Protein AF-R4LYM5-F1 (afdb_monomer_lite)

Sequence (83 aa):
MIDEVPQRPASNSATPMLLRRRGDVRRARILLILIVALFISGGAGMLAHAAGNNVPEAVLTAGGAFAGAVGVLLALVHYAGVE

Structure (mmCIF, N/CA/C/O backbone):
data_AF-R4LYM5-F1
#
_entry.id   AF-R4LYM5-F1
#
loop_
_atom_site.group_PDB
_atom_site.id
_atom_site.type_symbol
_atom_site.label_atom_id
_atom_site.label_alt_id
_atom_site.label_comp_id
_atom_site.label_asym_id
_atom_site.label_entity_id
_atom_site.label_seq_id
_atom_site.pdbx_PDB_ins_code
_atom_site.Cartn_x
_atom_site.Cartn_y
_atom_site.Cartn_z
_atom_site.occupancy
_atom_site.B_iso_or_equiv
_atom_site.auth_seq_id
_atom_site.auth_comp_id
_atom_site.auth_asym_id
_atom_site.auth_atom_id
_atom_site.pdbx_PDB_model_num
ATOM 1 N N . MET A 1 1 ? -26.039 -0.439 66.097 1.00 50.59 1 MET A N 1
ATOM 2 C CA . MET A 1 1 ? -26.731 -0.321 64.802 1.00 50.59 1 MET A CA 1
ATOM 3 C C . MET A 1 1 ? -25.676 0.151 63.819 1.00 50.59 1 MET A C 1
ATOM 5 O O . MET A 1 1 ? -25.369 1.331 63.795 1.00 50.59 1 MET A O 1
ATOM 9 N N . ILE A 1 2 ? -24.955 -0.802 63.226 1.00 56.19 2 ILE A N 1
ATOM 10 C CA . ILE A 1 2 ? -23.862 -0.538 62.284 1.00 56.19 2 ILE A CA 1
ATOM 11 C C . ILE A 1 2 ? -24.491 -0.723 60.910 1.00 56.19 2 ILE A C 1
ATOM 13 O O . ILE A 1 2 ? -24.905 -1.835 60.591 1.00 56.19 2 ILE A O 1
ATOM 17 N N . ASP A 1 3 ? -24.637 0.371 60.169 1.00 55.12 3 ASP A N 1
ATOM 18 C CA . ASP A 1 3 ? -25.130 0.347 58.797 1.00 55.12 3 ASP A CA 1
ATOM 19 C C . ASP A 1 3 ? -24.144 -0.432 57.921 1.00 55.12 3 ASP A C 1
ATOM 21 O O . ASP A 1 3 ? -22.946 -0.137 57.872 1.00 55.12 3 ASP A O 1
ATOM 25 N N . GLU A 1 4 ? -24.654 -1.459 57.245 1.00 63.78 4 GLU A N 1
ATOM 26 C CA . GLU A 1 4 ? -23.933 -2.186 56.209 1.00 63.78 4 GLU A CA 1
ATOM 27 C C . GLU A 1 4 ? -23.571 -1.219 55.078 1.00 63.78 4 GLU A C 1
ATOM 29 O O . GLU A 1 4 ? -24.423 -0.737 54.332 1.00 63.78 4 GLU A O 1
ATOM 34 N N . VAL A 1 5 ? -22.276 -0.937 54.938 1.00 70.31 5 VAL A N 1
ATOM 35 C CA . VAL A 1 5 ? -21.717 -0.299 53.746 1.00 70.31 5 VAL A CA 1
ATOM 36 C C . VAL A 1 5 ? -21.984 -1.228 52.556 1.00 70.31 5 VAL A C 1
ATOM 38 O O . VAL A 1 5 ? -21.478 -2.355 52.560 1.00 70.31 5 VAL A O 1
ATOM 41 N N . PRO A 1 6 ? -22.715 -0.795 51.511 1.00 63.22 6 PRO A N 1
ATOM 42 C CA . PRO A 1 6 ? -22.923 -1.613 50.328 1.00 63.22 6 PRO A CA 1
ATOM 43 C C . PRO A 1 6 ? -21.588 -1.757 49.597 1.00 63.22 6 PRO A C 1
ATOM 45 O O . PRO A 1 6 ? -21.147 -0.858 48.876 1.00 63.22 6 PRO A O 1
ATOM 48 N N . GLN A 1 7 ? -20.913 -2.892 49.771 1.00 62.44 7 GLN A N 1
ATOM 49 C CA . GLN A 1 7 ? -19.852 -3.262 48.851 1.00 62.44 7 GLN A CA 1
ATOM 50 C C . GLN A 1 7 ? -20.493 -3.479 47.482 1.00 62.44 7 GLN A C 1
ATOM 52 O O . GLN A 1 7 ? -21.328 -4.361 47.302 1.00 62.44 7 GLN A O 1
ATOM 57 N N . ARG A 1 8 ? -20.109 -2.644 46.516 1.00 62.06 8 ARG A N 1
ATOM 58 C CA . ARG A 1 8 ? -20.440 -2.795 45.100 1.00 62.06 8 ARG A CA 1
ATOM 59 C C . ARG A 1 8 ? -19.279 -3.517 44.407 1.00 62.06 8 ARG A C 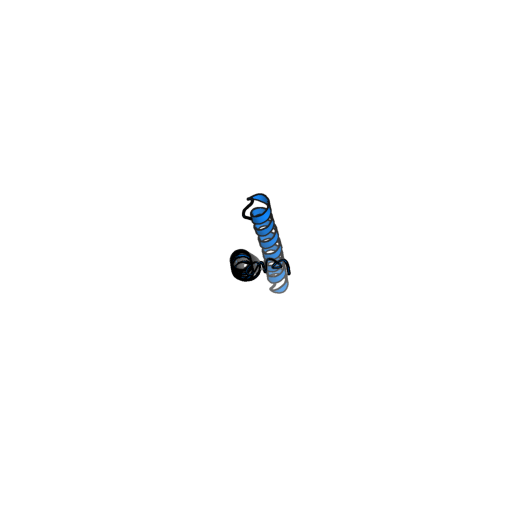1
ATOM 61 O O . ARG A 1 8 ? -18.383 -2.839 43.902 1.00 62.06 8 ARG A O 1
ATOM 68 N N . PRO A 1 9 ? -19.225 -4.860 44.376 1.00 62.41 9 PRO A N 1
ATOM 69 C CA . PRO A 1 9 ? -18.267 -5.546 43.533 1.00 62.41 9 PRO A CA 1
ATOM 70 C C . PRO A 1 9 ? -18.775 -5.579 42.086 1.00 62.41 9 PRO A C 1
ATOM 72 O O . PRO A 1 9 ? -19.971 -5.689 41.830 1.00 62.41 9 PRO A O 1
ATOM 75 N N . ALA A 1 10 ? -17.815 -5.546 41.162 1.00 59.31 10 ALA A N 1
ATOM 76 C CA . ALA A 1 10 ? -17.933 -5.789 39.721 1.00 59.31 10 ALA A CA 1
ATOM 77 C C . ALA A 1 10 ? -18.153 -4.570 38.799 1.00 59.31 10 ALA A C 1
ATOM 79 O O . ALA A 1 10 ? -19.083 -4.535 38.001 1.00 59.31 10 ALA A O 1
ATOM 80 N N . SER A 1 11 ? -17.211 -3.618 38.797 1.00 58.22 11 SER A N 1
ATOM 81 C CA . SER A 1 11 ? -16.988 -2.722 37.641 1.00 58.22 11 SER A CA 1
ATOM 82 C C . SER A 1 11 ? -15.792 -3.108 36.750 1.00 58.22 11 SER A C 1
ATOM 84 O O . SER A 1 11 ? -15.543 -2.426 35.761 1.00 58.22 11 SER A O 1
ATOM 86 N N . ASN A 1 12 ? -15.030 -4.168 37.064 1.00 60.88 12 ASN A N 1
ATOM 87 C CA . ASN A 1 12 ? -13.648 -4.300 36.556 1.00 60.88 12 ASN A CA 1
ATOM 88 C C . ASN A 1 12 ? -13.339 -5.503 35.642 1.00 60.88 12 ASN A C 1
ATOM 90 O O . ASN A 1 12 ? -12.179 -5.689 35.289 1.00 60.88 12 ASN A O 1
ATOM 94 N N . SER A 1 13 ? -14.309 -6.322 35.229 1.00 59.78 13 SER A N 1
ATOM 95 C CA . SER A 1 13 ? -14.007 -7.558 34.473 1.00 59.78 13 SER A CA 1
ATOM 96 C C . SER A 1 13 ? -14.431 -7.565 32.999 1.00 59.78 13 SER A C 1
ATOM 98 O O . SER A 1 13 ? -13.856 -8.321 32.220 1.00 59.78 13 SER A O 1
ATOM 100 N N . ALA A 1 14 ? -15.376 -6.720 32.569 1.00 56.12 14 ALA A N 1
ATOM 101 C CA . ALA A 1 14 ? -15.850 -6.699 31.172 1.00 56.12 14 ALA A CA 1
ATOM 102 C C . ALA A 1 14 ? -15.087 -5.710 30.262 1.00 56.12 14 ALA A C 1
ATOM 104 O O . ALA A 1 14 ? -15.093 -5.829 29.036 1.00 56.12 14 ALA A O 1
ATOM 105 N N . THR A 1 15 ? -14.394 -4.739 30.853 1.00 59.53 15 THR A N 1
ATOM 106 C CA . THR A 1 15 ? -13.702 -3.640 30.166 1.00 59.53 15 THR A CA 1
ATOM 107 C C . THR A 1 15 ? -12.436 -4.012 29.370 1.00 59.53 15 THR A C 1
ATOM 109 O O . THR A 1 15 ? -12.207 -3.362 28.347 1.00 59.53 15 THR A O 1
ATOM 112 N N . PRO A 1 16 ? -11.624 -5.043 29.702 1.00 59.03 16 PRO A N 1
ATOM 113 C CA . PRO A 1 16 ? -10.407 -5.312 28.928 1.00 59.03 16 PRO A CA 1
ATOM 114 C C . PRO A 1 16 ? -10.680 -5.980 27.569 1.00 59.03 16 PRO A C 1
ATOM 116 O O . PRO A 1 16 ? -9.902 -5.811 26.628 1.00 59.03 16 PRO A O 1
ATOM 119 N N . MET A 1 17 ? -11.788 -6.714 27.421 1.00 60.41 17 MET A N 1
ATOM 120 C CA . MET A 1 17 ? -12.029 -7.519 26.216 1.00 60.41 17 MET A CA 1
ATOM 121 C C . MET A 1 17 ? -12.511 -6.681 25.018 1.00 60.41 17 MET A C 1
ATOM 123 O O . MET A 1 17 ? -12.092 -6.918 23.884 1.00 60.41 17 MET A O 1
ATOM 127 N N . LEU A 1 18 ? -13.341 -5.660 25.258 1.00 61.03 18 LEU A N 1
ATOM 128 C CA . LEU A 1 18 ? -13.882 -4.793 24.200 1.00 61.03 18 LEU A CA 1
ATOM 129 C C . LEU A 1 18 ? -12.825 -3.845 23.606 1.00 61.03 18 LEU A C 1
ATOM 131 O O . LEU A 1 18 ? -12.813 -3.619 22.394 1.00 61.03 18 LEU A O 1
ATOM 135 N N . LEU A 1 19 ? -11.904 -3.341 24.435 1.00 62.47 19 LEU A N 1
ATOM 136 C CA . LEU A 1 19 ? -10.771 -2.514 23.996 1.00 62.47 19 LEU A CA 1
ATOM 137 C C . LEU A 1 19 ? -9.795 -3.300 23.112 1.00 62.47 19 LEU A C 1
ATOM 139 O O . LEU A 1 19 ? -9.344 -2.789 22.085 1.00 62.47 19 LEU A O 1
ATOM 143 N N . ARG A 1 20 ? -9.524 -4.564 23.462 1.00 64.50 20 ARG A N 1
ATOM 144 C CA . ARG A 1 20 ? -8.648 -5.438 22.673 1.00 64.50 20 ARG A CA 1
ATOM 145 C C . ARG A 1 20 ? -9.225 -5.709 21.280 1.00 64.50 20 ARG A C 1
ATOM 147 O O . ARG A 1 20 ? -8.546 -5.468 20.287 1.00 64.50 20 ARG A O 1
ATOM 154 N N . ARG A 1 21 ? -10.518 -6.053 21.195 1.00 67.88 21 ARG A N 1
ATOM 155 C CA . ARG A 1 21 ? -11.206 -6.326 19.920 1.00 67.88 21 ARG A CA 1
ATOM 156 C C . ARG A 1 21 ? -11.213 -5.122 18.967 1.00 67.88 21 ARG A C 1
ATOM 158 O O . ARG A 1 21 ? -11.005 -5.305 17.770 1.00 67.88 21 ARG A O 1
ATOM 165 N N . ARG A 1 22 ? -11.420 -3.891 19.464 1.00 64.94 22 ARG A N 1
ATOM 166 C CA . ARG A 1 22 ? -11.328 -2.672 18.626 1.00 64.94 22 ARG A CA 1
ATOM 167 C C . ARG A 1 22 ? -9.900 -2.417 18.130 1.00 64.94 22 ARG A C 1
ATOM 169 O O . ARG A 1 22 ? -9.711 -2.049 16.971 1.00 64.94 22 ARG A O 1
ATOM 176 N N . GLY A 1 23 ? -8.899 -2.645 18.982 1.00 71.00 23 GLY A N 1
ATOM 177 C CA . GLY A 1 23 ? -7.488 -2.536 18.609 1.00 71.00 23 GLY A CA 1
ATOM 178 C C . GLY A 1 23 ? -7.086 -3.518 17.506 1.00 71.00 23 GLY A C 1
ATOM 179 O O . GLY A 1 23 ? -6.386 -3.130 16.570 1.00 71.00 23 GLY A O 1
ATOM 180 N N . ASP A 1 24 ? -7.576 -4.755 17.575 1.00 79.50 24 ASP A N 1
ATOM 181 C CA . ASP A 1 24 ? -7.270 -5.808 16.602 1.00 79.50 24 ASP A CA 1
ATOM 182 C C . ASP A 1 24 ? -7.854 -5.504 15.214 1.00 79.50 24 ASP A C 1
ATOM 184 O O . ASP A 1 24 ? -7.156 -5.637 14.209 1.00 79.50 24 ASP A O 1
ATOM 188 N N . VAL A 1 25 ? -9.091 -4.996 15.141 1.00 81.38 25 VAL A N 1
ATOM 189 C CA . VAL A 1 25 ? -9.720 -4.593 13.866 1.00 81.38 25 VAL A CA 1
ATOM 190 C C . VAL A 1 25 ? -8.981 -3.413 13.233 1.00 81.38 25 VAL A C 1
ATOM 192 O O . VAL A 1 25 ? -8.714 -3.422 12.030 1.00 81.38 25 VAL A O 1
ATOM 195 N N . ARG A 1 26 ? -8.587 -2.415 14.035 1.00 83.06 26 ARG A N 1
ATOM 196 C CA . ARG A 1 26 ? -7.799 -1.275 13.545 1.00 83.06 26 ARG A CA 1
ATOM 197 C C . ARG A 1 26 ? -6.441 -1.726 13.004 1.00 83.06 26 ARG A C 1
ATOM 199 O O . ARG 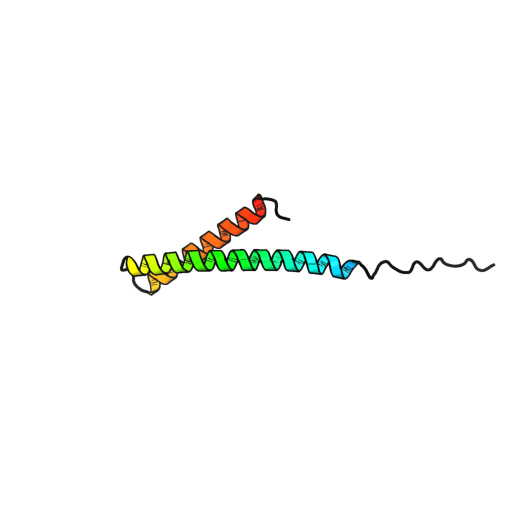A 1 26 ? -6.027 -1.271 11.941 1.00 83.06 26 ARG A O 1
ATOM 206 N N . ARG A 1 27 ? -5.763 -2.641 13.703 1.00 84.56 27 ARG A N 1
ATOM 207 C CA . ARG A 1 27 ? -4.483 -3.220 13.259 1.00 84.56 27 ARG A CA 1
ATOM 208 C C . ARG A 1 27 ? -4.640 -4.022 11.970 1.00 84.56 27 ARG A C 1
ATOM 210 O O . ARG A 1 27 ? -3.840 -3.836 11.059 1.00 84.56 27 ARG A O 1
ATOM 217 N N . ALA A 1 28 ? -5.682 -4.846 11.865 1.00 87.12 28 ALA A N 1
ATOM 218 C CA . ALA A 1 28 ? -5.976 -5.615 10.658 1.00 87.12 28 ALA A CA 1
ATOM 219 C C . ALA A 1 28 ? -6.239 -4.707 9.444 1.00 87.12 28 ALA A C 1
ATOM 221 O O . ALA A 1 28 ? -5.715 -4.966 8.363 1.00 87.12 28 ALA A O 1
ATOM 222 N N . ARG A 1 29 ? -6.976 -3.601 9.625 1.00 86.69 29 ARG A N 1
ATOM 223 C CA . ARG A 1 29 ? -7.195 -2.601 8.56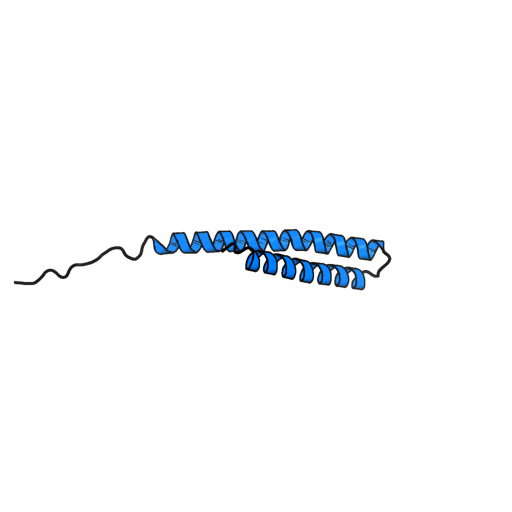5 1.00 86.69 29 ARG A CA 1
ATOM 224 C C . ARG A 1 29 ? -5.898 -1.925 8.130 1.00 86.69 29 ARG A C 1
ATOM 226 O O . ARG A 1 29 ? -5.657 -1.809 6.936 1.00 86.69 29 ARG A O 1
ATOM 233 N N . ILE A 1 30 ? -5.051 -1.514 9.073 1.00 88.31 30 ILE A N 1
ATOM 234 C CA . ILE A 1 30 ? -3.756 -0.895 8.746 1.00 88.31 30 ILE A CA 1
ATOM 235 C C . ILE A 1 30 ? -2.862 -1.883 7.991 1.00 88.31 30 ILE A C 1
ATOM 237 O O . ILE A 1 30 ? -2.271 -1.515 6.982 1.00 88.31 30 ILE A O 1
ATOM 241 N N . LEU A 1 31 ? -2.803 -3.144 8.428 1.00 91.81 31 LEU A N 1
ATOM 242 C CA . LEU A 1 31 ? -2.070 -4.192 7.715 1.00 91.81 31 LEU A CA 1
ATOM 243 C C . LEU A 1 31 ? -2.580 -4.368 6.283 1.00 91.81 31 LEU A C 1
ATOM 245 O O . LEU A 1 31 ? -1.774 -4.425 5.360 1.00 91.81 31 LEU A O 1
ATOM 249 N N . LEU A 1 32 ? -3.901 -4.388 6.085 1.00 90.25 32 LEU A N 1
ATOM 250 C CA . LEU A 1 32 ? -4.495 -4.475 4.752 1.00 90.25 32 LEU A CA 1
ATOM 251 C C . LEU A 1 32 ? -4.085 -3.285 3.869 1.00 90.25 32 LEU A C 1
ATOM 253 O O . LEU A 1 32 ? -3.672 -3.489 2.731 1.00 90.25 32 LEU A O 1
ATOM 257 N N . ILE A 1 33 ? -4.143 -2.060 4.403 1.00 91.00 33 ILE A N 1
ATOM 258 C CA . ILE A 1 33 ? -3.718 -0.839 3.696 1.00 91.00 33 ILE A CA 1
ATOM 259 C C . ILE A 1 33 ? -2.255 -0.946 3.262 1.00 91.00 33 ILE A C 1
ATOM 261 O O . ILE A 1 33 ? -1.932 -0.649 2.114 1.00 91.00 33 ILE A O 1
ATOM 265 N N . LEU A 1 34 ? -1.377 -1.403 4.157 1.00 90.56 34 LEU A N 1
ATOM 266 C CA . LEU A 1 34 ? 0.048 -1.551 3.868 1.00 90.56 34 LEU A CA 1
ATOM 267 C C . LEU A 1 34 ? 0.314 -2.607 2.792 1.00 90.56 34 LEU A C 1
ATOM 269 O O . LEU A 1 34 ?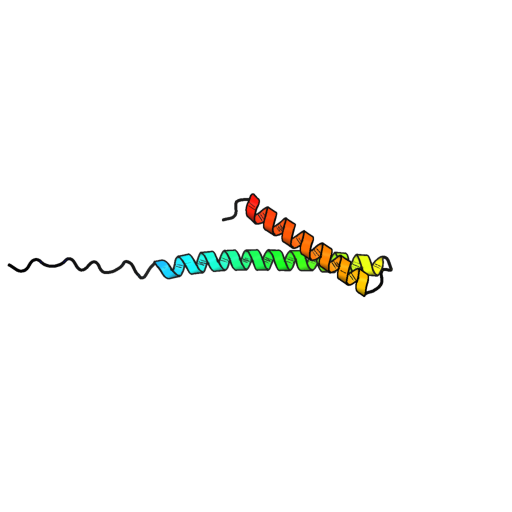 1.130 -2.366 1.907 1.00 90.56 34 LEU A O 1
ATOM 273 N N . ILE A 1 35 ? -0.388 -3.744 2.830 1.00 91.56 35 ILE A N 1
ATOM 274 C CA . ILE A 1 35 ? -0.257 -4.794 1.811 1.00 91.56 35 ILE A CA 1
ATOM 275 C C . ILE A 1 35 ? -0.669 -4.253 0.439 1.00 91.56 35 ILE A C 1
ATOM 277 O O . ILE A 1 35 ? 0.082 -4.386 -0.523 1.00 91.56 35 ILE A O 1
ATOM 281 N N . VAL A 1 36 ? -1.828 -3.595 0.345 1.00 90.88 36 VAL A N 1
ATOM 282 C CA . VAL A 1 36 ? -2.311 -3.018 -0.921 1.00 90.88 36 VAL A CA 1
ATOM 283 C C . VAL A 1 36 ? -1.343 -1.952 -1.443 1.00 90.88 36 VAL A C 1
ATOM 285 O O . VAL A 1 36 ? -0.984 -1.968 -2.620 1.00 90.88 36 VAL A O 1
ATOM 288 N N . ALA A 1 37 ? -0.861 -1.066 -0.569 1.00 88.25 37 ALA A N 1
ATOM 289 C CA . ALA A 1 37 ? 0.117 -0.047 -0.935 1.00 88.25 37 ALA A CA 1
ATOM 290 C C . ALA A 1 37 ? 1.442 -0.652 -1.428 1.00 88.25 37 ALA A C 1
ATOM 292 O O . ALA A 1 37 ? 2.042 -0.115 -2.359 1.00 88.25 37 ALA A O 1
ATOM 293 N N . LEU A 1 38 ? 1.880 -1.782 -0.860 1.00 90.50 38 LEU A N 1
ATOM 294 C CA . LEU A 1 38 ? 3.082 -2.493 -1.299 1.00 90.50 38 LEU A CA 1
ATOM 295 C C . LEU A 1 38 ? 2.938 -3.023 -2.733 1.00 90.50 38 LEU A C 1
ATOM 297 O O . LEU A 1 38 ? 3.860 -2.871 -3.530 1.00 90.50 38 LEU A O 1
ATOM 301 N N . PHE A 1 39 ? 1.781 -3.593 -3.086 1.00 91.19 39 PHE A N 1
ATOM 302 C CA . PHE A 1 39 ? 1.520 -4.062 -4.452 1.00 91.19 39 PHE A CA 1
ATOM 303 C C . PHE A 1 39 ? 1.515 -2.914 -5.466 1.00 91.19 39 PHE A C 1
ATOM 305 O O . PHE A 1 39 ? 2.121 -3.032 -6.531 1.00 91.19 39 PHE A O 1
ATOM 312 N N . ILE A 1 40 ? 0.882 -1.788 -5.123 1.00 90.19 40 ILE A N 1
ATOM 313 C CA . ILE A 1 40 ? 0.859 -0.588 -5.976 1.00 90.19 40 ILE A CA 1
ATOM 314 C C . ILE A 1 40 ? 2.278 -0.038 -6.160 1.00 90.19 40 ILE A C 1
ATOM 316 O O . ILE A 1 40 ? 2.696 0.253 -7.280 1.00 90.19 40 ILE A O 1
ATOM 320 N N . SER A 1 41 ? 3.035 0.060 -5.066 1.00 90.88 41 SER A N 1
ATOM 321 C CA . SER A 1 41 ? 4.422 0.526 -5.061 1.00 90.88 41 SER A CA 1
ATOM 322 C C . SER A 1 41 ? 5.337 -0.362 -5.901 1.00 90.88 41 SER A C 1
ATOM 324 O O . SER A 1 41 ? 6.067 0.139 -6.756 1.00 90.88 41 SER A O 1
ATOM 326 N N . GLY A 1 42 ? 5.259 -1.682 -5.710 1.00 86.38 42 GLY A N 1
ATOM 327 C CA . GLY A 1 42 ? 6.049 -2.649 -6.466 1.00 86.38 42 GLY A CA 1
ATOM 328 C C . GLY A 1 42 ? 5.743 -2.600 -7.962 1.00 86.38 42 GLY A C 1
ATOM 329 O O . GLY A 1 42 ? 6.669 -2.559 -8.771 1.00 86.38 42 GLY A O 1
ATOM 330 N N . GLY A 1 43 ? 4.460 -2.517 -8.333 1.00 89.38 43 GLY A N 1
ATOM 331 C CA . GLY A 1 43 ? 4.039 -2.363 -9.727 1.00 89.38 43 GLY A CA 1
ATOM 332 C C . GLY A 1 43 ? 4.565 -1.074 -10.362 1.00 89.38 43 GLY A C 1
ATOM 333 O O . GLY A 1 43 ? 5.110 -1.111 -11.462 1.00 89.38 43 GLY A O 1
ATOM 334 N N . ALA A 1 44 ? 4.477 0.053 -9.651 1.00 87.06 44 ALA A N 1
ATOM 335 C CA . ALA A 1 44 ? 5.004 1.334 -10.119 1.00 87.06 44 ALA A CA 1
ATOM 336 C C . ALA A 1 44 ? 6.534 1.314 -10.293 1.00 87.06 44 ALA A C 1
ATOM 338 O O . ALA A 1 44 ? 7.043 1.815 -11.294 1.00 87.06 44 ALA A O 1
ATOM 339 N N . GLY A 1 45 ? 7.267 0.700 -9.358 1.00 84.44 45 GLY A N 1
ATOM 340 C CA . GLY A 1 45 ? 8.720 0.532 -9.458 1.00 84.44 45 GLY A CA 1
ATOM 341 C C . GLY A 1 45 ? 9.140 -0.364 -10.621 1.00 84.44 45 GLY A C 1
ATOM 342 O O . GLY A 1 45 ? 10.041 -0.010 -11.378 1.00 84.44 45 GLY A O 1
ATOM 343 N N . MET A 1 46 ? 8.457 -1.498 -10.809 1.00 88.75 46 MET A N 1
ATOM 344 C CA . MET A 1 46 ? 8.695 -2.380 -11.955 1.00 88.75 46 MET A CA 1
ATOM 345 C C . MET A 1 46 ? 8.405 -1.678 -13.280 1.00 88.75 46 MET A C 1
ATOM 347 O O . MET A 1 46 ? 9.191 -1.802 -14.215 1.00 88.75 46 MET A O 1
ATOM 351 N N . LEU A 1 47 ? 7.316 -0.910 -13.355 1.00 90.19 47 LEU A N 1
ATOM 352 C CA . LEU A 1 47 ? 6.969 -0.151 -14.551 1.00 90.19 47 LEU A CA 1
ATOM 353 C C . LEU A 1 47 ? 8.010 0.933 -14.856 1.00 90.19 47 LEU A C 1
ATOM 355 O O . LEU A 1 47 ? 8.404 1.085 -16.008 1.00 90.19 47 LEU A O 1
ATOM 359 N N . ALA A 1 48 ? 8.498 1.642 -13.835 1.00 88.00 48 ALA A N 1
ATOM 360 C CA . ALA A 1 48 ? 9.563 2.630 -13.988 1.00 88.00 48 ALA A CA 1
ATOM 361 C C . ALA A 1 48 ? 10.868 1.990 -14.482 1.00 88.00 48 ALA A C 1
ATOM 363 O O . ALA A 1 48 ? 11.517 2.519 -15.380 1.00 88.00 48 ALA A O 1
ATOM 364 N N . HIS A 1 49 ? 11.229 0.820 -13.952 1.00 86.31 49 HIS A N 1
ATOM 365 C CA . HIS A 1 49 ? 12.397 0.089 -14.432 1.00 86.31 49 HIS A CA 1
ATOM 366 C C . HIS A 1 49 ? 12.223 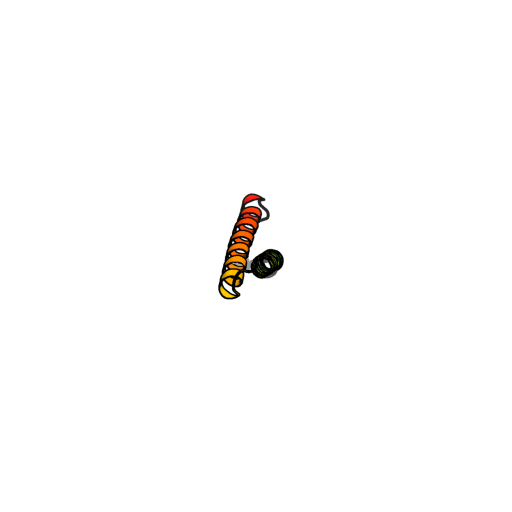-0.388 -15.883 1.00 86.31 49 HIS A C 1
ATOM 368 O O . HIS A 1 49 ? 13.130 -0.236 -16.698 1.00 86.31 49 HIS A O 1
ATOM 374 N N . ALA A 1 50 ? 11.039 -0.901 -16.232 1.00 89.12 50 ALA A N 1
ATOM 375 C CA . ALA A 1 50 ? 10.708 -1.311 -17.597 1.00 89.12 50 ALA A CA 1
ATOM 376 C C . ALA A 1 50 ? 10.683 -0.133 -18.587 1.00 89.12 50 ALA A C 1
ATOM 378 O O . ALA A 1 50 ? 10.965 -0.321 -19.767 1.00 89.12 50 ALA A O 1
ATOM 379 N N . ALA A 1 51 ? 10.392 1.081 -18.112 1.00 88.38 51 ALA A N 1
ATOM 380 C CA . ALA A 1 51 ? 10.459 2.311 -18.899 1.00 88.38 51 ALA A CA 1
ATOM 381 C C . ALA A 1 51 ? 11.900 2.785 -19.183 1.00 88.38 51 ALA A C 1
ATOM 383 O O . ALA A 1 51 ? 12.086 3.771 -19.892 1.00 88.38 51 ALA A O 1
ATOM 384 N N . GLY A 1 52 ? 12.916 2.081 -18.668 1.00 89.94 52 GLY A N 1
ATOM 385 C CA . GLY A 1 52 ? 14.327 2.405 -18.875 1.00 89.94 52 GLY A CA 1
ATOM 386 C C . GLY A 1 52 ? 14.920 3.328 -17.811 1.00 89.94 52 GLY A C 1
ATOM 387 O O . GLY A 1 52 ? 16.058 3.768 -17.972 1.00 89.94 52 GLY A O 1
ATOM 388 N N . ASN A 1 53 ? 14.194 3.612 -16.724 1.00 89.38 53 ASN A N 1
ATOM 389 C CA . ASN A 1 53 ? 14.729 4.415 -15.628 1.00 89.38 53 ASN A CA 1
ATOM 390 C C . ASN A 1 53 ? 15.809 3.641 -14.865 1.00 89.38 53 ASN A C 1
ATOM 392 O O . ASN A 1 53 ? 15.738 2.419 -14.670 1.00 89.38 53 ASN A O 1
ATOM 396 N N . ASN A 1 54 ? 16.793 4.381 -14.356 1.00 89.62 54 ASN A N 1
ATOM 397 C CA . ASN A 1 54 ? 17.838 3.803 -13.522 1.00 89.62 54 ASN A CA 1
ATOM 398 C C . ASN A 1 54 ? 17.243 3.265 -12.210 1.00 89.62 54 ASN A C 1
ATOM 400 O O . ASN A 1 54 ? 16.247 3.781 -11.701 1.00 89.62 54 ASN A O 1
ATOM 404 N N . VAL A 1 55 ? 17.886 2.254 -11.615 1.00 88.94 55 VAL A N 1
ATOM 405 C CA . VAL A 1 55 ? 17.420 1.619 -10.364 1.00 88.94 55 VAL A CA 1
ATOM 406 C C . VAL A 1 55 ? 17.084 2.637 -9.255 1.00 88.94 55 VAL A C 1
ATOM 408 O O . VAL A 1 55 ? 16.021 2.497 -8.651 1.00 88.94 55 VAL A O 1
ATOM 411 N N . PRO A 1 56 ? 17.889 3.692 -9.000 1.00 90.00 56 PRO A N 1
ATOM 412 C CA . PRO A 1 56 ? 17.554 4.693 -7.984 1.00 90.00 56 PRO A CA 1
ATOM 413 C C . PRO A 1 56 ? 16.258 5.459 -8.283 1.00 90.00 56 PRO A C 1
ATOM 415 O O . PRO A 1 56 ? 15.463 5.702 -7.379 1.00 90.00 56 PRO A O 1
ATOM 418 N N . GLU A 1 57 ? 16.012 5.805 -9.546 1.00 87.56 57 GLU A N 1
ATOM 419 C CA . GLU A 1 57 ? 14.787 6.496 -9.962 1.00 87.56 57 GLU A CA 1
ATOM 420 C C . GLU A 1 57 ? 13.567 5.587 -9.836 1.00 87.56 57 GLU A C 1
ATOM 422 O O . GLU A 1 57 ? 12.538 6.015 -9.321 1.00 87.56 57 GLU A O 1
ATOM 427 N N . ALA A 1 58 ? 13.691 4.316 -10.225 1.00 85.50 58 ALA A N 1
ATOM 428 C CA . ALA A 1 58 ? 12.619 3.338 -10.068 1.00 85.50 58 ALA A CA 1
ATOM 429 C C . ALA A 1 58 ? 12.227 3.146 -8.591 1.00 85.50 58 ALA A C 1
ATOM 431 O O . ALA A 1 58 ? 11.041 3.046 -8.269 1.00 85.50 58 ALA A O 1
ATOM 432 N N . VAL A 1 59 ? 13.206 3.164 -7.677 1.00 89.06 59 VAL A N 1
ATOM 433 C CA . VAL A 1 59 ? 12.962 3.130 -6.226 1.00 89.06 59 VAL A CA 1
ATOM 434 C C . VAL A 1 59 ? 12.248 4.397 -5.747 1.00 89.06 59 VAL A C 1
ATOM 436 O O . VAL A 1 59 ? 11.310 4.297 -4.955 1.00 89.06 59 VAL A O 1
ATOM 439 N N . LEU A 1 60 ? 12.628 5.580 -6.241 1.00 91.06 60 LEU A N 1
ATOM 440 C CA . LEU A 1 60 ? 11.933 6.831 -5.912 1.00 91.06 60 LEU A CA 1
ATOM 441 C C . LEU A 1 60 ? 10.482 6.826 -6.408 1.00 91.06 60 LEU A C 1
ATOM 443 O O . LEU A 1 60 ? 9.583 7.224 -5.668 1.00 91.06 60 LEU A O 1
ATOM 447 N N . THR A 1 61 ? 10.231 6.320 -7.617 1.00 89.75 61 THR A N 1
ATOM 448 C CA . THR A 1 61 ? 8.876 6.154 -8.158 1.00 89.75 61 THR A CA 1
ATOM 449 C C . THR A 1 61 ? 8.055 5.175 -7.323 1.00 89.75 61 THR A C 1
ATOM 451 O O . THR A 1 61 ? 6.917 5.484 -6.965 1.00 89.75 61 THR A O 1
ATOM 454 N N . ALA A 1 62 ? 8.633 4.032 -6.944 1.00 86.69 62 ALA A N 1
ATOM 455 C CA . ALA A 1 62 ? 7.982 3.068 -6.062 1.00 86.69 62 ALA A CA 1
ATOM 456 C C . ALA A 1 62 ? 7.641 3.695 -4.699 1.00 86.69 62 ALA A C 1
ATOM 458 O O . ALA A 1 62 ? 6.525 3.526 -4.202 1.00 86.69 62 ALA A O 1
ATOM 459 N N . GLY A 1 63 ? 8.572 4.453 -4.111 1.00 88.75 63 GLY A N 1
ATOM 460 C CA . GLY A 1 63 ? 8.382 5.146 -2.837 1.00 88.75 63 GLY A CA 1
ATOM 461 C C . GLY A 1 63 ? 7.307 6.235 -2.902 1.00 88.75 63 GLY A C 1
ATOM 462 O O . GLY A 1 63 ? 6.458 6.318 -2.015 1.00 88.75 63 GLY A O 1
ATOM 463 N N . GLY A 1 64 ? 7.281 7.025 -3.979 1.00 89.88 64 GLY A N 1
ATOM 464 C CA . GLY A 1 64 ? 6.238 8.025 -4.223 1.00 89.88 64 GLY A CA 1
ATOM 465 C C . GLY A 1 64 ? 4.853 7.395 -4.383 1.00 89.88 64 GLY A C 1
ATOM 466 O O . GLY A 1 64 ? 3.894 7.830 -3.744 1.00 89.88 64 GLY A O 1
ATOM 467 N N . ALA A 1 65 ? 4.756 6.318 -5.166 1.00 89.88 65 ALA A N 1
ATOM 468 C CA . ALA A 1 65 ? 3.520 5.557 -5.327 1.00 89.88 65 ALA A CA 1
ATOM 469 C C . ALA A 1 65 ? 3.047 4.933 -4.003 1.00 89.88 65 ALA A C 1
ATOM 471 O O . ALA A 1 65 ? 1.854 4.962 -3.705 1.00 89.88 65 ALA A O 1
ATOM 472 N N . PHE A 1 66 ? 3.971 4.431 -3.175 1.00 90.88 66 PHE A N 1
ATOM 473 C CA . PHE A 1 66 ? 3.661 3.928 -1.837 1.00 90.88 66 PHE A CA 1
ATOM 474 C C . PHE A 1 66 ? 3.068 5.021 -0.941 1.00 90.88 66 PHE A C 1
ATOM 476 O O . PHE A 1 66 ? 1.985 4.843 -0.386 1.00 90.88 66 PHE A O 1
ATOM 483 N N . ALA A 1 67 ? 3.753 6.163 -0.821 1.00 90.69 67 ALA A N 1
ATOM 484 C CA . ALA A 1 67 ? 3.305 7.275 0.014 1.00 90.69 67 ALA A CA 1
ATOM 485 C C . ALA A 1 67 ? 1.930 7.801 -0.431 1.00 90.69 67 ALA A C 1
ATOM 487 O O . ALA A 1 67 ? 1.051 8.017 0.406 1.00 90.69 67 ALA A O 1
ATOM 488 N N . GLY A 1 68 ? 1.717 7.929 -1.745 1.00 90.00 68 GLY A N 1
ATOM 489 C CA . GLY A 1 68 ? 0.427 8.304 -2.320 1.00 90.00 68 GLY A CA 1
ATOM 490 C C . GLY A 1 68 ? -0.675 7.288 -2.011 1.00 90.00 68 GLY A C 1
ATOM 491 O O . GLY A 1 68 ? -1.740 7.669 -1.529 1.00 90.00 68 GLY A O 1
ATOM 492 N N . ALA A 1 69 ? -0.415 5.993 -2.217 1.00 90.44 69 ALA A N 1
ATOM 493 C CA . ALA A 1 69 ? -1.382 4.931 -1.945 1.00 90.44 69 ALA A CA 1
ATOM 494 C C . ALA A 1 69 ? -1.780 4.880 -0.464 1.00 90.44 69 ALA A C 1
ATOM 496 O O . ALA A 1 69 ? -2.968 4.822 -0.153 1.00 90.44 69 ALA A O 1
ATOM 497 N N . VAL A 1 70 ? -0.808 4.960 0.452 1.00 91.00 70 VAL A N 1
ATOM 498 C CA . VAL A 1 70 ? -1.072 5.005 1.898 1.00 91.00 70 VAL A CA 1
ATOM 499 C C . VAL A 1 70 ? -1.899 6.237 2.258 1.00 91.00 70 VAL A C 1
ATOM 501 O O . VAL A 1 70 ? -2.888 6.108 2.976 1.00 91.00 70 VAL A O 1
ATOM 504 N N . GLY A 1 71 ? -1.538 7.415 1.739 1.00 91.38 71 GLY A N 1
ATOM 505 C CA . GLY A 1 71 ? -2.278 8.653 1.983 1.00 91.38 71 GLY A CA 1
ATOM 506 C C . GLY A 1 71 ? -3.735 8.562 1.528 1.00 91.38 71 GLY A C 1
ATOM 507 O O . GLY A 1 71 ? -4.641 8.860 2.304 1.00 91.38 71 GLY A O 1
ATOM 508 N N . VAL A 1 72 ? -3.972 8.076 0.307 1.00 91.06 72 VAL A N 1
ATOM 509 C CA . VAL A 1 72 ? -5.321 7.909 -0.257 1.00 91.06 72 VAL A CA 1
ATOM 510 C C . VAL A 1 72 ? -6.128 6.871 0.519 1.00 91.06 72 VAL A C 1
ATOM 512 O O . VAL A 1 72 ? -7.274 7.131 0.872 1.00 91.06 72 VAL A O 1
ATOM 515 N N . LEU A 1 73 ? -5.542 5.715 0.835 1.00 88.56 73 LEU A N 1
ATOM 516 C CA . LEU A 1 73 ? -6.224 4.652 1.576 1.00 88.56 73 LEU A CA 1
ATOM 517 C C . LEU A 1 73 ? -6.579 5.088 3.002 1.00 88.56 73 LEU A C 1
ATOM 519 O O . LEU A 1 73 ? -7.685 4.819 3.465 1.00 88.56 73 LEU A O 1
ATOM 523 N N . LEU A 1 74 ? -5.678 5.794 3.690 1.00 88.75 74 LEU A N 1
ATOM 524 C CA . LEU A 1 74 ? -5.959 6.352 5.014 1.00 88.75 74 LEU A CA 1
ATOM 525 C C . LEU A 1 74 ? -7.036 7.437 4.955 1.00 88.75 74 LEU A C 1
ATOM 527 O O . LEU A 1 74 ? -7.930 7.440 5.800 1.00 88.75 74 LEU A O 1
ATOM 531 N N . ALA A 1 75 ? -6.987 8.318 3.953 1.00 90.00 75 ALA A N 1
ATOM 532 C CA . ALA A 1 75 ? -8.018 9.328 3.738 1.00 90.00 75 ALA A CA 1
ATOM 533 C C . ALA A 1 75 ? -9.388 8.686 3.470 1.00 90.00 75 ALA A C 1
ATOM 535 O O . ALA A 1 75 ? -10.386 9.122 4.033 1.00 90.00 75 ALA A O 1
ATOM 536 N N . LEU A 1 76 ? -9.432 7.604 2.688 1.00 89.56 76 LEU A N 1
ATOM 537 C CA . LEU A 1 76 ? -10.637 6.809 2.452 1.00 89.56 76 LEU A CA 1
ATOM 538 C C . LEU A 1 76 ? -11.177 6.185 3.736 1.00 89.56 76 LEU A C 1
ATOM 540 O O . LEU A 1 76 ? -12.368 6.294 3.995 1.00 89.56 76 LEU A O 1
ATOM 544 N N . VAL A 1 77 ? -10.327 5.566 4.560 1.00 87.25 77 VAL A N 1
ATOM 545 C CA . VAL A 1 77 ? -10.766 4.994 5.846 1.00 87.25 77 VAL A CA 1
ATOM 546 C C . VAL A 1 77 ? -11.305 6.074 6.781 1.00 87.25 77 VAL A C 1
ATOM 548 O O . VAL A 1 77 ? -12.305 5.842 7.457 1.00 87.25 77 VAL A O 1
ATOM 551 N N . HIS A 1 78 ? -10.675 7.249 6.795 1.00 85.56 78 HIS A N 1
ATOM 552 C CA . HIS A 1 78 ? -11.134 8.382 7.589 1.00 85.56 78 HIS A CA 1
ATOM 553 C C . HIS A 1 78 ? -12.477 8.935 7.087 1.00 85.56 78 HIS A C 1
ATOM 555 O O . HIS A 1 78 ? -13.382 9.162 7.883 1.00 85.56 78 HIS A O 1
ATOM 561 N N . TYR A 1 79 ? -12.628 9.114 5.774 1.00 85.06 79 TYR A N 1
ATOM 562 C CA . TYR A 1 79 ? -13.815 9.726 5.176 1.00 85.06 79 TYR A CA 1
ATOM 563 C C . TYR A 1 79 ? -15.010 8.770 5.080 1.00 85.06 79 TYR A C 1
ATOM 565 O O . TYR A 1 79 ? -16.151 9.181 5.265 1.00 85.06 79 TYR A O 1
ATOM 573 N N . ALA A 1 80 ? -14.771 7.480 4.836 1.00 80.00 80 ALA A N 1
ATOM 574 C CA . ALA A 1 80 ? -15.822 6.468 4.731 1.00 80.00 80 ALA A CA 1
ATOM 575 C C . ALA A 1 80 ? -16.453 6.091 6.087 1.00 80.00 80 ALA A C 1
ATOM 577 O O . ALA A 1 80 ? -17.305 5.207 6.130 1.00 80.00 80 ALA A O 1
ATOM 578 N N . GLY A 1 81 ? -16.048 6.730 7.192 1.00 61.53 81 GLY A N 1
ATOM 579 C CA . GLY A 1 81 ? -16.682 6.559 8.502 1.00 61.53 81 GLY A CA 1
ATOM 580 C C . GLY A 1 81 ? -16.574 5.144 9.064 1.00 61.53 81 GLY A C 1
ATOM 581 O O . GLY A 1 81 ? -17.403 4.738 9.876 1.00 61.53 81 GLY A O 1
ATOM 582 N N . VAL A 1 82 ? -15.577 4.367 8.632 1.00 55.78 82 VAL A N 1
ATOM 583 C CA . VAL A 1 82 ? -15.357 3.025 9.168 1.00 55.78 82 VAL A CA 1
ATOM 584 C C . VAL A 1 82 ? -14.615 3.148 10.507 1.00 55.78 82 VAL A C 1
ATOM 586 O O . VAL A 1 82 ? -13.438 2.797 10.612 1.00 55.78 82 VAL A O 1
ATOM 589 N N . GLU A 1 83 ? -15.297 3.671 11.525 1.00 50.78 83 GLU A N 1
ATOM 590 C CA . GLU A 1 83 ? -14.862 3.658 12.932 1.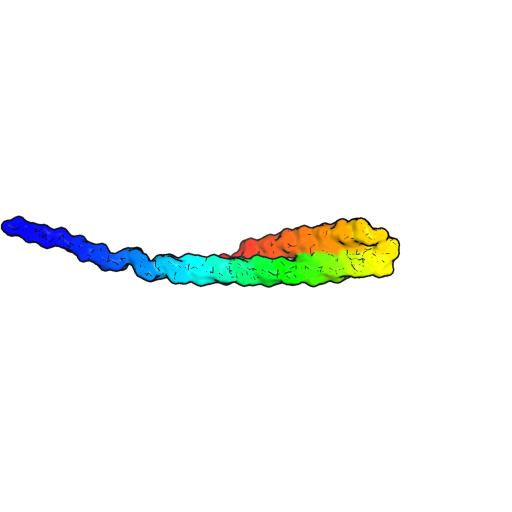00 50.78 83 GLU A CA 1
ATOM 591 C C . GLU A 1 83 ? -15.293 2.376 13.658 1.00 50.78 83 GLU A C 1
ATOM 593 O O . GLU A 1 83 ? -16.402 1.857 13.399 1.00 50.78 83 GLU A O 1
#

Secondary structure (DSSP, 8-state):
----------SSSSHHHHHHHHHHHHHHHHHHHHHHHHHHHHHHHHHHHHTT--HHHHHHHHHHHHHHHHHHHHHHHHHTT--

Foldseek 3Di:
DDDDDDDDPDPPDPPPPVVVVVVVVVVVLLVVLQVVLQVQLVVQLVVCVVVVDDNVVSNVRSVVSSVVSSVVSVVCCVVVPVD

pLDDT: mean 79.77, std 13.34, range [50.59, 91.81]

Radius of gyration: 24.21 Å; chains: 1; bounding box: 45×17×84 Å